Protein AF-X1FKW7-F1 (afdb_monomer_lite)

Sequence (131 aa):
MIKISPRRMYGFEKIKIKDTEVIVSDKERTLVDMLYFSGPVGGLKGAFDILKEQAKDREIGVSKLIKYAVGFPNVSSRKRIGFALEQAGLSDKMLESLLKSVKKTSLVTLYPSKSRKGKINRKWMVIENVA

Structure (mmCIF, N/CA/C/O backbone):
data_AF-X1FKW7-F1
#
_entry.id   AF-X1FKW7-F1
#
loop_
_atom_site.group_PDB
_atom_site.id
_atom_site.type_symbol
_atom_site.label_atom_id
_atom_site.label_alt_id
_atom_site.label_comp_id
_atom_site.label_asym_id
_atom_site.label_entity_id
_atom_site.label_seq_id
_atom_site.pdbx_PDB_ins_code
_atom_site.Cartn_x
_atom_site.Cartn_y
_atom_site.Cartn_z
_atom_site.occupancy
_atom_site.B_iso_or_equiv
_atom_site.auth_seq_id
_atom_site.auth_comp_id
_atom_site.auth_asym_id
_atom_site.auth_atom_id
_atom_site.pdbx_PDB_model_num
ATOM 1 N N . MET A 1 1 ? 5.352 -16.732 21.010 1.00 61.50 1 MET A N 1
ATOM 2 C CA . MET A 1 1 ? 4.731 -15.391 21.117 1.00 61.50 1 MET A CA 1
ATOM 3 C C . MET A 1 1 ? 5.040 -14.607 19.847 1.00 61.50 1 MET A C 1
ATOM 5 O O . MET A 1 1 ? 6.211 -14.457 19.520 1.00 61.50 1 MET A O 1
ATOM 9 N N . ILE A 1 2 ? 4.024 -14.166 19.102 1.00 73.69 2 ILE A N 1
ATOM 10 C CA . ILE A 1 2 ? 4.212 -13.352 17.889 1.00 73.69 2 ILE A CA 1
ATOM 11 C C . ILE A 1 2 ? 4.402 -11.894 18.326 1.00 73.69 2 ILE A C 1
ATOM 13 O O . ILE A 1 2 ? 3.557 -11.353 19.032 1.00 73.69 2 ILE A O 1
ATOM 17 N N . LYS A 1 3 ? 5.518 -11.263 17.940 1.00 81.56 3 LYS A N 1
ATOM 18 C CA . LYS A 1 3 ? 5.796 -9.845 18.224 1.00 81.56 3 LYS A CA 1
ATOM 19 C C . LYS A 1 3 ? 5.561 -9.012 16.967 1.00 81.56 3 LYS A C 1
ATOM 21 O O . LYS A 1 3 ? 6.181 -9.265 15.935 1.00 81.56 3 LYS A O 1
ATOM 26 N N . ILE A 1 4 ? 4.702 -7.999 17.060 1.00 81.94 4 ILE A N 1
ATOM 27 C CA . ILE A 1 4 ? 4.484 -7.025 15.984 1.00 81.94 4 ILE A CA 1
ATOM 28 C C . ILE A 1 4 ? 5.370 -5.806 16.247 1.00 81.94 4 ILE A C 1
ATOM 30 O O . ILE A 1 4 ? 5.439 -5.299 17.363 1.00 81.94 4 ILE A O 1
ATOM 34 N N . SER A 1 5 ? 6.078 -5.337 15.217 1.00 85.75 5 SER A N 1
ATOM 35 C CA . SER A 1 5 ? 6.907 -4.135 15.333 1.00 85.75 5 SER A CA 1
ATOM 36 C C . SER A 1 5 ? 6.036 -2.906 15.632 1.00 85.75 5 SER A C 1
ATOM 38 O O . SER A 1 5 ? 5.085 -2.675 14.883 1.00 85.75 5 SER A O 1
ATOM 40 N N . PRO A 1 6 ? 6.403 -2.047 16.605 1.00 88.88 6 PRO A N 1
ATOM 41 C CA . PRO A 1 6 ? 5.707 -0.781 16.853 1.00 88.88 6 PRO A CA 1
ATOM 42 C C . PRO A 1 6 ? 5.614 0.110 15.610 1.00 88.88 6 PRO A C 1
ATOM 44 O O . PRO A 1 6 ? 4.642 0.829 15.424 1.00 88.88 6 PRO A O 1
ATOM 47 N N . ARG A 1 7 ? 6.577 -0.008 14.682 1.00 89.38 7 ARG A N 1
ATOM 48 C CA . ARG A 1 7 ? 6.568 0.715 13.399 1.00 89.38 7 ARG A CA 1
ATOM 49 C C . ARG A 1 7 ? 5.414 0.321 12.476 1.00 89.38 7 ARG A C 1
ATOM 51 O O . ARG A 1 7 ? 5.209 0.981 11.468 1.00 89.38 7 ARG A O 1
ATOM 58 N N . ARG A 1 8 ? 4.696 -0.766 12.772 1.00 89.06 8 ARG A N 1
ATOM 59 C CA . ARG A 1 8 ? 3.488 -1.181 12.047 1.00 89.06 8 ARG A CA 1
ATOM 60 C C . ARG A 1 8 ? 2.201 -0.733 12.738 1.00 89.06 8 ARG A C 1
ATOM 62 O O . ARG A 1 8 ? 1.152 -0.915 12.134 1.00 89.06 8 ARG A O 1
ATOM 69 N N . MET A 1 9 ? 2.275 -0.149 13.934 1.00 92.00 9 MET A N 1
ATOM 70 C CA . MET A 1 9 ? 1.116 0.231 14.741 1.00 92.00 9 MET A CA 1
ATOM 71 C C . MET A 1 9 ? 0.705 1.686 14.462 1.00 92.00 9 MET A C 1
ATOM 73 O O . MET A 1 9 ? 1.021 2.587 15.231 1.00 92.00 9 MET A O 1
ATOM 77 N N . TYR A 1 10 ? 0.031 1.923 13.336 1.00 95.50 10 TYR A N 1
ATOM 78 C CA . TYR A 1 10 ? -0.525 3.227 12.950 1.00 95.50 10 TYR A CA 1
ATOM 79 C C . TYR A 1 10 ? -1.711 3.048 12.000 1.00 95.50 10 TYR A C 1
ATOM 81 O O . TYR A 1 10 ? -1.865 1.975 11.420 1.00 95.50 10 TYR A O 1
ATOM 89 N N . GLY A 1 11 ? -2.469 4.127 11.774 1.00 96.38 11 GLY A N 1
ATOM 90 C CA . GLY A 1 11 ? -3.616 4.117 10.861 1.00 96.38 11 GLY A CA 1
ATOM 91 C C . GLY A 1 11 ? -4.761 3.295 11.427 1.00 96.38 11 GLY A C 1
ATOM 92 O O . GLY A 1 11 ? -5.283 2.414 10.754 1.00 96.38 11 GLY A O 1
ATOM 93 N N . PHE A 1 12 ? -5.073 3.537 12.700 1.00 96.50 12 PHE A N 1
ATOM 94 C CA . PHE A 1 12 ? -6.194 2.917 13.382 1.00 96.50 12 PHE A CA 1
ATOM 95 C C . PHE A 1 12 ? -7.265 3.955 13.663 1.00 96.50 12 PHE A C 1
ATOM 97 O O . PHE A 1 12 ? -6.957 5.102 13.993 1.00 96.50 12 PHE A O 1
ATOM 104 N N . GLU A 1 13 ? -8.507 3.514 13.601 1.00 95.94 13 GLU A N 1
ATOM 105 C CA . GLU A 1 13 ? -9.675 4.278 13.992 1.00 95.94 13 GLU A CA 1
ATOM 106 C C . GLU A 1 13 ? -10.568 3.441 14.903 1.00 95.94 13 GLU A C 1
ATOM 108 O O . GLU A 1 13 ? -10.468 2.213 14.967 1.00 95.94 13 GLU A O 1
ATOM 113 N N . LYS A 1 14 ? -11.417 4.131 15.658 1.00 97.25 14 LYS A N 1
ATOM 114 C CA . LYS A 1 14 ? -12.423 3.506 16.507 1.00 97.25 14 LYS A CA 1
ATOM 115 C C . LYS A 1 14 ? -13.741 3.524 15.762 1.00 97.25 14 LYS A C 1
ATOM 117 O O . LYS A 1 14 ? -14.190 4.587 15.341 1.00 97.25 14 LYS A O 1
ATOM 122 N N . ILE A 1 15 ? -14.361 2.361 15.637 1.00 96.38 15 ILE A N 1
ATOM 123 C CA . ILE A 1 15 ? -15.711 2.232 15.100 1.00 96.38 15 ILE A CA 1
ATOM 124 C C . ILE A 1 15 ? -16.611 1.592 16.149 1.00 96.38 15 ILE A C 1
ATOM 126 O O . ILE A 1 15 ? -16.160 0.822 17.000 1.00 96.38 15 ILE A O 1
ATOM 130 N N . LYS A 1 16 ? -17.902 1.904 16.081 1.00 97.25 16 LYS A N 1
ATOM 131 C CA . LYS A 1 16 ? -18.910 1.300 16.945 1.00 97.25 16 LYS A CA 1
ATOM 132 C C . LYS A 1 16 ? -19.623 0.190 16.178 1.00 97.25 16 LYS A C 1
ATOM 134 O O . LYS A 1 16 ? -20.238 0.452 15.148 1.00 97.25 16 LYS A O 1
ATOM 139 N N . ILE A 1 17 ? -19.539 -1.041 16.676 1.00 95.06 17 ILE A N 1
ATOM 140 C CA . ILE A 1 17 ? -20.291 -2.190 16.160 1.00 95.06 17 ILE A CA 1
ATOM 141 C C . ILE A 1 17 ? -21.272 -2.608 17.253 1.00 95.06 17 ILE A C 1
ATOM 143 O O . ILE A 1 17 ? -20.860 -3.096 18.305 1.00 95.06 17 ILE A O 1
ATOM 147 N N . LYS A 1 18 ? -22.574 -2.407 17.009 1.00 94.25 18 LYS A N 1
ATOM 148 C CA . LYS A 1 18 ? -23.626 -2.530 18.036 1.00 94.25 18 LYS A CA 1
ATOM 149 C C . LYS A 1 18 ? -23.290 -1.644 19.247 1.00 94.25 18 LYS A C 1
ATOM 151 O O . LYS A 1 18 ? -23.118 -0.440 19.080 1.00 94.25 18 LYS A O 1
ATOM 156 N N . ASP A 1 19 ? -23.128 -2.232 20.428 1.00 95.06 19 ASP A N 1
ATOM 157 C CA . ASP A 1 19 ? -22.810 -1.527 21.674 1.00 95.06 19 ASP A CA 1
ATOM 158 C C . ASP A 1 19 ? -21.328 -1.622 22.060 1.00 95.06 19 ASP A C 1
ATOM 160 O O . ASP A 1 19 ? -20.946 -1.259 23.169 1.00 95.06 19 ASP A O 1
ATOM 164 N N . THR A 1 20 ? -20.468 -2.103 21.157 1.00 96.81 20 THR A N 1
ATOM 165 C CA . THR A 1 20 ? -19.034 -2.278 21.415 1.00 96.81 20 THR A CA 1
ATOM 166 C C . THR A 1 20 ? -18.199 -1.343 20.547 1.00 96.81 20 THR A C 1
ATOM 168 O O . THR A 1 20 ? -18.348 -1.301 19.324 1.00 96.81 20 THR A O 1
ATOM 171 N N . GLU A 1 21 ? -17.293 -0.600 21.183 1.00 97.56 21 GLU A N 1
ATOM 172 C CA . GLU A 1 21 ? -16.245 0.145 20.488 1.00 97.56 21 GLU A CA 1
ATOM 173 C C . GLU A 1 21 ? -15.090 -0.802 20.152 1.00 97.56 21 GLU A C 1
ATOM 175 O O . GLU A 1 21 ? -14.546 -1.473 21.031 1.00 97.56 21 GLU A O 1
ATOM 180 N N . VAL A 1 22 ? -14.713 -0.856 18.876 1.00 97.06 22 VAL A N 1
ATOM 181 C CA . VAL A 1 22 ? -13.597 -1.673 18.396 1.00 97.06 22 VAL A CA 1
ATOM 182 C C . VAL A 1 22 ? -12.593 -0.808 17.645 1.00 97.06 22 VAL A C 1
ATOM 184 O O . VAL A 1 22 ? -12.954 0.156 16.971 1.00 97.06 22 VAL A O 1
ATOM 187 N N . ILE A 1 23 ? -11.315 -1.161 17.769 1.00 96.31 23 ILE A N 1
ATOM 188 C CA . ILE A 1 23 ? -10.224 -0.503 17.051 1.00 96.31 23 ILE A CA 1
ATOM 189 C C . ILE A 1 23 ? -9.950 -1.300 15.778 1.00 96.31 23 ILE A C 1
ATOM 191 O O . ILE A 1 23 ? -9.647 -2.491 15.846 1.00 96.31 23 ILE A O 1
ATOM 195 N N . VAL A 1 24 ? -10.031 -0.638 14.630 1.00 96.00 24 VAL A N 1
ATOM 196 C CA . VAL A 1 24 ? -9.777 -1.223 13.308 1.00 96.00 24 VAL A CA 1
ATOM 197 C C . VAL A 1 24 ? -8.735 -0.403 12.560 1.00 96.00 24 VAL A C 1
ATOM 199 O O . VAL A 1 24 ? -8.465 0.741 12.920 1.00 96.00 24 VAL A O 1
ATOM 202 N N . SER A 1 25 ? -8.110 -0.982 11.537 1.00 96.31 25 SER A N 1
ATOM 203 C CA . SER A 1 25 ? -7.314 -0.201 10.592 1.00 96.31 25 SER A CA 1
ATOM 204 C C . SER A 1 25 ? -8.230 0.692 9.765 1.00 96.31 25 SER A C 1
ATOM 206 O O . SER A 1 25 ? -9.270 0.237 9.296 1.00 96.31 25 SER A O 1
ATOM 208 N N . ASP A 1 26 ? -7.816 1.933 9.537 1.00 95.88 26 ASP A N 1
ATOM 209 C CA . ASP A 1 26 ? -8.515 2.796 8.592 1.00 95.88 26 ASP A CA 1
ATOM 210 C C . ASP A 1 26 ? -8.360 2.289 7.147 1.00 95.88 26 ASP A C 1
ATOM 212 O O . ASP A 1 26 ? -7.589 1.359 6.855 1.00 95.88 26 ASP A O 1
ATOM 216 N N . LYS A 1 27 ? -9.111 2.886 6.216 1.00 94.44 27 LYS A N 1
ATOM 217 C CA . LYS A 1 27 ? -9.114 2.475 4.802 1.00 94.44 27 LYS A CA 1
ATOM 218 C C . LYS A 1 27 ? -7.711 2.469 4.191 1.00 94.44 27 LYS A C 1
ATOM 220 O O . LYS A 1 27 ? -7.300 1.477 3.587 1.00 94.44 27 LYS A O 1
ATOM 225 N N . GLU A 1 28 ? -6.947 3.550 4.362 1.00 95.94 28 GLU A N 1
ATOM 226 C CA . GLU A 1 28 ? -5.610 3.663 3.772 1.00 95.94 28 GLU A CA 1
ATOM 227 C C . GLU A 1 28 ? -4.641 2.633 4.348 1.00 95.94 28 GLU A C 1
ATOM 229 O O . GLU A 1 28 ? -3.820 2.069 3.620 1.00 95.94 28 GLU A O 1
ATOM 234 N N . ARG A 1 29 ? -4.720 2.371 5.653 1.00 96.56 29 ARG A N 1
ATOM 235 C CA . ARG A 1 29 ? -3.880 1.373 6.298 1.00 96.56 29 ARG A CA 1
ATOM 236 C C . ARG A 1 29 ? -4.237 -0.036 5.851 1.00 96.56 29 ARG A C 1
ATOM 238 O O . ARG A 1 29 ? -3.331 -0.816 5.556 1.00 96.56 29 ARG A O 1
ATOM 245 N N . THR A 1 30 ? -5.528 -0.321 5.729 1.00 96.12 30 THR A N 1
ATOM 246 C CA . THR A 1 30 ? -6.041 -1.600 5.229 1.00 96.12 30 THR A CA 1
ATOM 247 C C . THR A 1 30 ? -5.501 -1.900 3.829 1.00 96.12 30 THR A C 1
ATOM 249 O O . THR A 1 30 ? -5.053 -3.015 3.573 1.00 96.12 30 THR A O 1
ATOM 252 N N . LEU A 1 31 ? -5.430 -0.900 2.941 1.00 96.44 31 LEU A N 1
ATOM 253 C CA . LEU A 1 31 ? -4.823 -1.056 1.613 1.00 96.44 31 LEU A CA 1
ATOM 254 C C . LEU A 1 31 ? -3.325 -1.397 1.678 1.00 96.44 31 LEU A C 1
ATOM 256 O O . LEU A 1 31 ? -2.852 -2.262 0.941 1.00 96.44 31 LEU A O 1
ATOM 260 N N . VAL A 1 32 ? -2.559 -0.766 2.576 1.00 97.19 32 VAL A N 1
ATOM 261 C CA . VAL A 1 32 ? -1.138 -1.114 2.775 1.00 97.19 32 VAL A CA 1
ATOM 262 C C . VAL A 1 32 ? -0.991 -2.557 3.260 1.00 97.19 32 VAL A C 1
ATOM 264 O O . VAL A 1 32 ? -0.160 -3.304 2.732 1.00 97.19 32 VAL A O 1
ATOM 267 N N . ASP A 1 33 ? -1.800 -2.958 4.242 1.00 95.88 33 ASP A N 1
ATOM 268 C CA . ASP A 1 33 ? -1.767 -4.307 4.807 1.00 95.88 33 ASP A CA 1
ATOM 269 C C . ASP A 1 33 ? -2.176 -5.365 3.782 1.00 95.88 33 ASP A C 1
ATOM 271 O O . ASP A 1 33 ? -1.532 -6.409 3.699 1.00 95.88 33 ASP A O 1
ATOM 275 N N . MET A 1 34 ? -3.155 -5.062 2.931 1.00 95.56 34 MET A N 1
ATOM 276 C CA . MET A 1 34 ? -3.595 -5.927 1.841 1.00 95.56 34 MET A CA 1
ATOM 277 C C . MET A 1 34 ? -2.468 -6.219 0.841 1.00 95.56 34 MET A C 1
ATOM 279 O O . MET A 1 34 ? -2.299 -7.356 0.408 1.00 95.56 34 MET A O 1
ATOM 283 N N . LEU A 1 35 ? -1.638 -5.229 0.500 1.00 96.06 35 LEU A N 1
ATOM 284 C CA . LEU A 1 35 ? -0.503 -5.443 -0.408 1.00 96.06 35 LEU A CA 1
ATOM 285 C C . LEU A 1 35 ? 0.664 -6.187 0.253 1.00 96.06 35 LEU A C 1
ATOM 287 O O . LEU A 1 35 ? 1.457 -6.844 -0.431 1.00 96.06 35 LEU A O 1
ATOM 291 N N . TYR A 1 36 ? 0.776 -6.101 1.577 1.00 95.56 36 TYR A N 1
ATOM 292 C CA . TYR A 1 36 ? 1.750 -6.864 2.350 1.00 95.56 36 TYR A CA 1
ATOM 293 C C . TYR A 1 36 ? 1.319 -8.324 2.552 1.00 95.56 36 TYR A C 1
ATOM 295 O O . TYR A 1 36 ? 2.130 -9.237 2.378 1.00 95.56 36 TYR A O 1
ATOM 303 N N . PHE A 1 37 ? 0.048 -8.543 2.887 1.00 94.75 37 PHE A N 1
ATOM 304 C CA . PHE A 1 37 ? -0.562 -9.832 3.190 1.00 94.75 37 PHE A CA 1
ATOM 305 C C . PHE A 1 37 ? -1.815 -10.029 2.332 1.00 94.75 37 PHE A C 1
ATOM 307 O O . PHE A 1 37 ? -2.946 -9.926 2.790 1.00 94.75 37 PHE A O 1
ATOM 314 N N . SER A 1 38 ? -1.585 -10.315 1.054 1.00 95.44 38 SER A N 1
ATOM 315 C CA . SER A 1 38 ? -2.637 -10.352 0.029 1.00 95.44 38 SER A CA 1
ATOM 316 C C . SER A 1 38 ? -3.438 -11.654 -0.041 1.00 95.44 38 SER A C 1
ATOM 318 O O . SER A 1 38 ? -4.423 -11.723 -0.769 1.00 95.44 38 SER A O 1
ATOM 320 N N . GLY A 1 39 ? -3.046 -12.693 0.704 1.00 93.62 39 GLY A N 1
ATOM 321 C CA . GLY A 1 39 ? -3.733 -13.992 0.706 1.00 93.62 39 GLY A CA 1
ATOM 322 C C . GLY A 1 39 ? -5.255 -13.898 0.915 1.00 93.62 39 GLY A C 1
ATOM 323 O O . GLY A 1 39 ? -5.988 -14.482 0.119 1.00 93.62 39 GLY A O 1
ATOM 324 N N . PRO A 1 40 ? -5.748 -13.118 1.898 1.00 92.25 40 PRO A N 1
ATOM 325 C CA . PRO A 1 40 ? -7.182 -12.971 2.158 1.00 92.25 40 PRO A CA 1
ATOM 326 C C . PRO A 1 40 ? -8.000 -12.307 1.041 1.00 92.25 40 PRO A C 1
ATOM 328 O O . PRO A 1 40 ? -9.219 -12.407 1.065 1.00 92.25 40 PRO A O 1
ATOM 331 N N . VAL A 1 41 ? -7.364 -11.633 0.075 1.00 92.69 41 VAL A N 1
ATOM 332 C CA . VAL A 1 41 ? -8.049 -10.900 -1.011 1.00 92.69 41 VAL A CA 1
ATOM 333 C C . VAL A 1 41 ? -7.799 -11.510 -2.395 1.00 92.69 41 VAL A C 1
ATOM 335 O O . VAL A 1 41 ? -7.814 -10.815 -3.408 1.00 92.69 41 VAL A O 1
ATOM 338 N N . GLY A 1 42 ? -7.507 -12.812 -2.457 1.00 90.56 42 GLY A N 1
ATOM 339 C CA . GLY A 1 42 ? -7.225 -13.495 -3.726 1.00 90.56 42 GLY A CA 1
ATOM 340 C C . GLY A 1 42 ? -5.812 -13.244 -4.268 1.00 90.56 42 GLY A C 1
ATOM 341 O O . GLY A 1 42 ? -5.551 -13.422 -5.457 1.00 90.56 42 GLY A O 1
ATOM 342 N N . GLY A 1 43 ? -4.878 -12.843 -3.402 1.00 94.25 43 GLY A N 1
ATOM 343 C CA . GLY A 1 43 ? -3.476 -12.630 -3.746 1.00 94.25 43 GLY A CA 1
ATOM 344 C C . GLY A 1 43 ? -3.175 -11.239 -4.304 1.00 94.25 43 GLY A C 1
ATOM 345 O O . GLY A 1 43 ? -4.006 -10.332 -4.321 1.00 94.25 43 GLY A O 1
ATOM 346 N N . LEU A 1 44 ? -1.926 -11.047 -4.741 1.00 94.62 44 LEU A N 1
ATOM 347 C CA . LEU A 1 44 ? -1.417 -9.722 -5.117 1.00 94.62 44 LEU A CA 1
ATOM 348 C C . LEU A 1 44 ? -2.129 -9.104 -6.323 1.00 94.62 44 LEU A C 1
ATOM 350 O O . LEU A 1 44 ? -2.179 -7.883 -6.419 1.00 94.62 44 LEU A O 1
ATOM 354 N N . LYS A 1 45 ? -2.676 -9.929 -7.224 1.00 93.56 45 LYS A N 1
ATOM 355 C CA . LYS A 1 45 ? -3.458 -9.447 -8.365 1.00 93.56 45 LYS A CA 1
ATOM 356 C C . LYS A 1 45 ? -4.738 -8.754 -7.892 1.00 93.56 45 LYS A C 1
ATOM 358 O O . LYS A 1 45 ? -4.907 -7.576 -8.180 1.00 93.56 45 LYS A O 1
ATOM 363 N N . GLY A 1 46 ? -5.549 -9.434 -7.074 1.00 94.25 46 GLY A N 1
ATOM 364 C CA . GLY A 1 46 ? -6.758 -8.845 -6.486 1.00 94.25 46 GLY A CA 1
ATOM 365 C C . GLY A 1 46 ? -6.449 -7.606 -5.644 1.00 94.25 46 GLY A C 1
ATOM 366 O O . GLY A 1 46 ? -7.099 -6.577 -5.789 1.00 94.25 46 GLY A O 1
ATOM 367 N N . ALA A 1 47 ? -5.375 -7.653 -4.850 1.00 95.69 47 ALA A N 1
ATOM 368 C CA . ALA A 1 47 ? -4.926 -6.501 -4.072 1.00 95.69 47 ALA A CA 1
ATOM 369 C C . ALA A 1 47 ? -4.562 -5.278 -4.942 1.00 95.69 47 ALA A C 1
ATOM 371 O O . ALA A 1 47 ? -4.835 -4.142 -4.554 1.00 95.69 47 ALA A O 1
ATOM 372 N N . PHE A 1 48 ? -3.951 -5.479 -6.117 1.00 94.75 48 PHE A N 1
ATOM 373 C CA . PHE A 1 48 ? -3.683 -4.383 -7.052 1.00 94.75 48 PHE A CA 1
ATOM 374 C C . PHE A 1 48 ? -4.935 -3.832 -7.704 1.00 94.75 48 PHE A C 1
ATOM 376 O O . PHE A 1 48 ? -5.020 -2.615 -7.859 1.00 94.75 48 PHE A O 1
ATOM 383 N N . ASP A 1 49 ? -5.861 -4.697 -8.101 1.00 92.50 49 ASP A N 1
ATOM 384 C CA . ASP A 1 49 ? -7.090 -4.269 -8.762 1.00 92.50 49 ASP A CA 1
ATOM 385 C C . ASP A 1 49 ? -7.924 -3.403 -7.804 1.00 92.50 49 ASP A C 1
ATOM 387 O O . ASP A 1 49 ? -8.238 -2.262 -8.147 1.00 92.50 49 ASP A O 1
ATOM 391 N N . ILE A 1 50 ? -8.105 -3.855 -6.555 1.00 94.12 50 ILE A N 1
ATOM 392 C CA . ILE A 1 50 ? -8.775 -3.089 -5.489 1.00 94.12 50 ILE A CA 1
ATOM 393 C C . ILE A 1 50 ? -8.073 -1.746 -5.247 1.00 94.12 50 ILE A C 1
ATOM 395 O O . ILE A 1 50 ? -8.715 -0.700 -5.197 1.00 94.12 50 ILE A O 1
ATOM 399 N N . LEU A 1 51 ? -6.742 -1.743 -5.109 1.00 94.19 51 LEU A N 1
ATOM 400 C CA . LEU A 1 51 ? -5.993 -0.510 -4.858 1.00 94.19 51 LEU A CA 1
ATOM 401 C C . LEU A 1 51 ? -6.140 0.502 -6.003 1.00 94.19 51 LEU A C 1
ATOM 403 O O . LEU A 1 51 ? -6.260 1.701 -5.751 1.00 94.19 51 LEU A O 1
ATOM 407 N N . LYS A 1 52 ? -6.106 0.037 -7.256 1.00 90.44 52 LYS A N 1
ATOM 408 C CA . LYS A 1 52 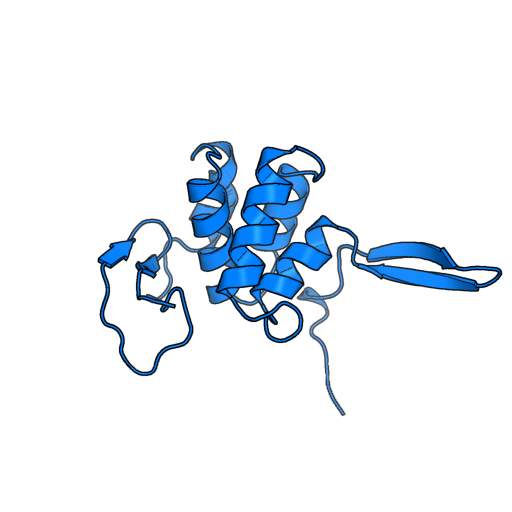? -6.253 0.899 -8.435 1.00 90.44 52 LYS A CA 1
ATOM 409 C C . LYS A 1 52 ? -7.653 1.493 -8.530 1.00 90.44 52 LYS A C 1
ATOM 411 O O . LYS A 1 52 ? -7.761 2.668 -8.857 1.00 90.44 52 LYS A O 1
ATOM 416 N N . GLU A 1 53 ? -8.687 0.700 -8.269 1.00 90.38 53 GLU A N 1
ATOM 417 C CA . GLU A 1 53 ? -10.085 1.146 -8.243 1.00 90.38 53 GLU A CA 1
ATOM 418 C C . GLU A 1 53 ? -10.286 2.222 -7.170 1.00 90.38 53 GLU A C 1
ATOM 420 O O . GLU A 1 53 ? -10.600 3.369 -7.481 1.00 90.38 53 GLU A O 1
ATOM 425 N N . GLN A 1 54 ? -9.910 1.914 -5.928 1.00 90.62 54 GLN A N 1
ATOM 426 C CA . GLN A 1 54 ? -10.039 2.832 -4.795 1.00 90.62 54 GLN A CA 1
ATOM 427 C C . GLN A 1 54 ? -9.251 4.139 -4.994 1.00 90.62 54 GLN A C 1
ATOM 429 O O . GLN A 1 54 ? -9.711 5.215 -4.613 1.00 90.62 54 GLN A O 1
ATOM 434 N N . ALA A 1 55 ? -8.069 4.078 -5.618 1.00 86.75 55 ALA A N 1
ATOM 435 C CA . ALA A 1 55 ? -7.280 5.269 -5.930 1.00 86.75 55 ALA A CA 1
ATOM 436 C C . ALA A 1 55 ? -7.898 6.140 -7.041 1.00 86.75 55 ALA A C 1
ATOM 438 O O . ALA A 1 55 ? -7.690 7.356 -7.029 1.00 86.75 55 ALA A O 1
ATOM 439 N N . LYS A 1 56 ? -8.637 5.547 -7.990 1.00 80.88 56 LYS A N 1
ATOM 440 C CA . LYS A 1 56 ? -9.310 6.270 -9.082 1.00 80.88 56 LYS A CA 1
ATOM 441 C C . LYS A 1 56 ? -10.568 6.986 -8.604 1.00 80.88 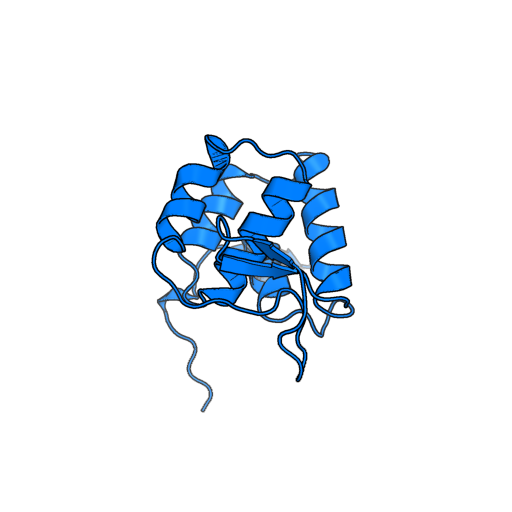56 LYS A C 1
ATOM 443 O O . LYS A 1 56 ? -10.747 8.156 -8.938 1.00 80.88 56 LYS A O 1
ATOM 448 N N . ASP A 1 57 ? -11.370 6.325 -7.776 1.00 75.94 57 ASP A N 1
ATOM 449 C CA . ASP A 1 57 ? -12.682 6.831 -7.347 1.00 75.94 57 ASP A CA 1
ATOM 450 C C . ASP A 1 57 ? -12.593 7.929 -6.273 1.00 75.94 57 ASP A C 1
ATOM 452 O O . ASP A 1 57 ? -13.601 8.476 -5.834 1.00 75.94 57 ASP A O 1
ATOM 456 N N . ARG A 1 58 ? -11.368 8.304 -5.865 1.00 69.06 58 ARG A N 1
ATOM 457 C CA . ARG A 1 58 ? -11.068 9.316 -4.832 1.00 69.06 58 ARG A CA 1
ATOM 458 C C . ARG A 1 58 ? -11.722 9.037 -3.473 1.00 69.06 58 ARG A C 1
ATOM 460 O O . ARG A 1 58 ? -11.739 9.921 -2.619 1.00 69.06 58 ARG A O 1
ATOM 467 N N . GLU A 1 59 ? -12.192 7.814 -3.238 1.00 69.06 59 GLU A N 1
ATOM 468 C CA . GLU A 1 59 ? -12.781 7.395 -1.960 1.00 69.06 59 GLU A CA 1
ATOM 469 C C . GLU A 1 59 ? -11.754 7.315 -0.820 1.00 69.06 59 GLU A C 1
ATOM 471 O O . GLU A 1 59 ? -12.127 7.236 0.354 1.00 69.06 59 GLU A O 1
ATOM 476 N N . ILE A 1 60 ? -10.461 7.338 -1.161 1.00 82.62 60 ILE A N 1
ATOM 477 C CA . ILE A 1 60 ? -9.348 7.306 -0.213 1.00 82.62 60 ILE A CA 1
ATOM 478 C C . ILE A 1 60 ? -8.546 8.607 -0.209 1.00 82.62 60 ILE A C 1
ATOM 480 O O . ILE A 1 60 ? -8.310 9.250 -1.237 1.00 82.62 60 ILE A O 1
ATOM 484 N N . GLY A 1 61 ? -8.011 8.948 0.961 1.00 89.44 61 GLY A N 1
ATOM 485 C CA . GLY A 1 61 ? -7.021 10.002 1.107 1.00 89.44 61 GLY A CA 1
ATOM 486 C C . GLY A 1 61 ? -5.681 9.565 0.519 1.00 89.44 61 GLY A C 1
ATOM 487 O O . GLY A 1 61 ? -4.804 9.103 1.245 1.00 89.44 61 GLY A O 1
ATOM 488 N N . VAL A 1 62 ? -5.477 9.755 -0.788 1.00 91.00 62 VAL A N 1
ATOM 489 C CA . VAL A 1 62 ? -4.245 9.363 -1.506 1.00 91.00 62 VAL A CA 1
ATOM 490 C C . VAL A 1 62 ? -2.970 9.834 -0.795 1.00 91.00 62 VAL A C 1
ATOM 492 O O . VAL A 1 62 ? -2.035 9.057 -0.610 1.00 91.00 62 VAL A O 1
ATOM 495 N N . SER A 1 63 ? -2.929 11.083 -0.328 1.00 93.50 63 SER A N 1
ATOM 496 C CA . SER A 1 63 ? -1.778 11.619 0.413 1.00 93.50 63 SER A CA 1
ATOM 497 C C . SER A 1 63 ? -1.507 10.853 1.716 1.00 93.50 63 SER A C 1
ATOM 499 O O . SER A 1 63 ? -0.351 10.628 2.084 1.00 93.50 63 SER A O 1
ATOM 501 N N . LYS A 1 64 ? -2.566 10.418 2.407 1.00 95.81 64 LYS A N 1
ATOM 502 C CA . LYS A 1 64 ? -2.493 9.626 3.639 1.00 95.81 64 LYS A CA 1
ATOM 503 C C . LYS A 1 64 ? -2.037 8.194 3.342 1.00 95.81 64 LYS A C 1
ATOM 505 O O . LYS A 1 64 ? -1.127 7.714 4.015 1.00 95.81 64 LYS A O 1
ATOM 510 N N . LEU A 1 65 ? -2.545 7.573 2.276 1.00 96.50 65 LEU A N 1
ATOM 511 C CA . LEU A 1 65 ? -2.064 6.278 1.785 1.00 96.50 65 LEU A CA 1
ATOM 512 C C . LEU A 1 65 ? -0.570 6.321 1.445 1.00 96.50 65 LEU A C 1
ATOM 514 O O . LEU A 1 65 ? 0.183 5.449 1.872 1.00 96.50 65 LEU A O 1
ATOM 518 N N . ILE A 1 66 ? -0.115 7.348 0.723 1.00 96.81 66 ILE A N 1
ATOM 519 C CA . ILE A 1 66 ? 1.302 7.514 0.377 1.00 96.81 66 ILE A CA 1
ATOM 520 C C . ILE A 1 66 ? 2.148 7.651 1.648 1.00 96.81 66 ILE A C 1
ATOM 522 O O . ILE A 1 66 ? 3.157 6.959 1.789 1.00 96.81 66 ILE A O 1
ATOM 526 N N . LYS A 1 67 ? 1.716 8.475 2.613 1.00 97.31 67 LYS A N 1
ATOM 527 C CA . LYS A 1 67 ? 2.381 8.610 3.921 1.00 97.31 67 LYS A CA 1
ATOM 528 C C . LYS A 1 67 ? 2.490 7.261 4.639 1.00 97.31 67 LYS A C 1
ATOM 530 O O . LYS A 1 67 ? 3.550 6.927 5.172 1.00 97.31 67 LYS A O 1
ATOM 535 N N . TYR A 1 68 ? 1.417 6.478 4.633 1.00 97.56 68 TYR A N 1
ATOM 536 C CA . TYR A 1 68 ? 1.374 5.154 5.248 1.00 97.56 68 TYR A CA 1
ATOM 537 C C . TYR A 1 68 ? 2.264 4.150 4.531 1.00 97.56 68 TYR A C 1
ATOM 539 O O . TYR A 1 68 ? 2.993 3.421 5.197 1.00 97.56 68 TYR A O 1
ATOM 547 N N . ALA A 1 69 ? 2.282 4.143 3.202 1.00 97.38 69 ALA A N 1
ATOM 548 C CA . ALA A 1 69 ? 3.183 3.300 2.437 1.00 97.38 69 ALA A CA 1
ATOM 549 C C . ALA A 1 69 ? 4.647 3.650 2.748 1.00 97.38 69 ALA A C 1
ATOM 551 O O . ALA A 1 69 ? 5.413 2.760 3.106 1.00 97.38 69 ALA A O 1
ATOM 552 N N . VAL A 1 70 ? 5.034 4.933 2.711 1.00 97.31 70 VAL A N 1
ATOM 553 C CA . VAL A 1 70 ? 6.409 5.394 3.002 1.00 97.31 70 VAL A CA 1
ATOM 554 C C . VAL A 1 70 ? 6.902 4.911 4.371 1.00 97.31 70 VAL A C 1
ATOM 556 O O . VAL A 1 70 ? 8.040 4.447 4.479 1.00 97.31 70 VAL A O 1
ATOM 559 N N . GLY A 1 71 ? 6.051 4.987 5.399 1.00 95.31 71 GLY A N 1
ATOM 560 C CA . GLY A 1 71 ? 6.368 4.539 6.758 1.00 95.31 71 GLY A CA 1
ATOM 561 C C . GLY A 1 71 ? 6.394 3.018 6.943 1.00 95.31 71 GLY A C 1
ATOM 562 O O . GLY A 1 71 ? 6.921 2.533 7.948 1.00 95.31 71 GLY A O 1
ATOM 563 N N . PHE A 1 72 ? 5.864 2.246 5.990 1.00 96.56 72 PHE A N 1
ATOM 564 C CA . PHE A 1 72 ? 5.707 0.809 6.158 1.00 96.56 72 PHE A CA 1
ATOM 565 C C . PHE A 1 72 ? 7.057 0.071 6.070 1.00 96.56 72 PHE A C 1
ATOM 567 O O . PHE A 1 72 ? 7.767 0.184 5.066 1.00 96.56 72 PHE A O 1
ATOM 574 N N . PRO A 1 73 ? 7.443 -0.755 7.064 1.00 94.88 73 PRO A N 1
ATOM 575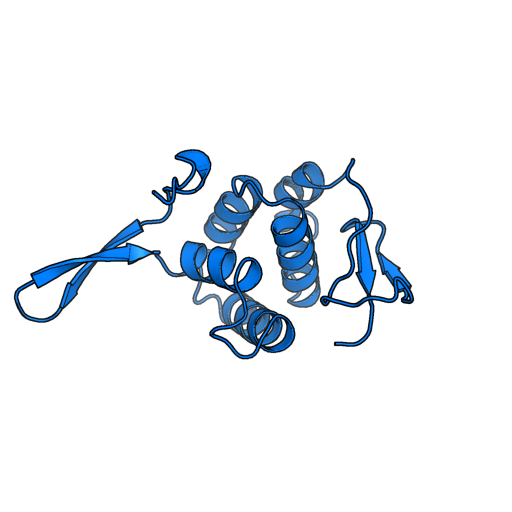 C CA . PRO A 1 73 ? 8.784 -1.344 7.108 1.00 94.88 73 PRO A CA 1
ATOM 576 C C . PRO A 1 73 ? 9.149 -2.203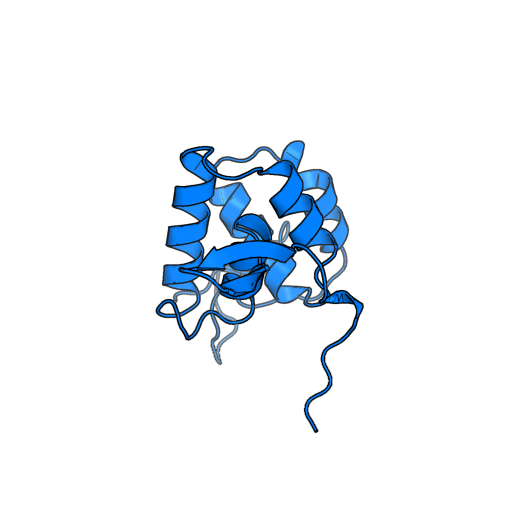 5.889 1.00 94.88 73 PRO A C 1
ATOM 578 O O . PRO A 1 73 ? 10.304 -2.209 5.462 1.00 94.88 73 PRO A O 1
ATOM 581 N N . ASN A 1 74 ? 8.183 -2.903 5.288 1.00 95.69 74 ASN A N 1
ATOM 582 C CA . ASN A 1 74 ? 8.446 -3.794 4.162 1.00 95.69 74 ASN A CA 1
ATOM 583 C C . ASN A 1 74 ? 8.661 -3.011 2.852 1.00 95.69 74 ASN A C 1
ATOM 585 O O . ASN A 1 74 ? 7.724 -2.480 2.258 1.00 95.69 74 ASN A O 1
ATOM 589 N N . VAL A 1 75 ? 9.908 -2.978 2.380 1.00 96.81 75 VAL A N 1
ATOM 590 C CA . VAL A 1 75 ? 10.300 -2.284 1.141 1.00 96.81 75 VAL A CA 1
ATOM 591 C C . VAL A 1 75 ? 9.608 -2.873 -0.095 1.00 96.81 75 VAL A C 1
ATOM 593 O O . VAL A 1 75 ? 9.221 -2.124 -0.986 1.00 96.81 75 VAL A O 1
ATOM 596 N N . SER A 1 76 ? 9.412 -4.193 -0.170 1.00 96.56 76 SER A N 1
ATOM 597 C CA . SER A 1 76 ? 8.741 -4.827 -1.318 1.00 96.56 76 SER A CA 1
ATOM 598 C C . SER A 1 76 ? 7.295 -4.350 -1.471 1.00 96.56 76 SER A C 1
ATOM 600 O O . SER A 1 76 ? 6.845 -4.111 -2.587 1.00 96.56 76 SER A O 1
ATOM 602 N N . SER A 1 77 ? 6.591 -4.151 -0.355 1.00 96.94 77 SER A N 1
ATOM 603 C CA . SER A 1 77 ? 5.222 -3.622 -0.334 1.00 96.94 77 SER A CA 1
ATOM 604 C C . SER A 1 77 ? 5.203 -2.174 -0.817 1.00 96.94 77 SER A C 1
ATOM 606 O O . SER A 1 77 ? 4.423 -1.845 -1.701 1.00 96.94 77 SER A O 1
ATOM 608 N N . ARG A 1 78 ? 6.140 -1.334 -0.349 1.00 97.88 78 ARG A N 1
ATOM 609 C CA . ARG A 1 78 ? 6.297 0.055 -0.826 1.00 97.88 78 ARG A CA 1
ATOM 610 C C . ARG A 1 78 ? 6.442 0.152 -2.342 1.00 97.88 78 ARG A C 1
ATOM 612 O O . ARG A 1 78 ? 5.770 0.961 -2.972 1.00 97.88 78 ARG A O 1
ATOM 619 N N . LYS A 1 79 ? 7.283 -0.704 -2.926 1.00 98.06 79 LYS A N 1
ATOM 620 C CA . LYS A 1 79 ? 7.498 -0.769 -4.380 1.00 98.06 79 LYS A CA 1
ATOM 621 C C . LYS A 1 79 ? 6.240 -1.151 -5.143 1.00 98.06 79 LYS A C 1
ATOM 623 O O . LYS A 1 79 ? 5.901 -0.501 -6.122 1.00 98.06 79 LYS A O 1
ATOM 628 N N . ARG A 1 80 ? 5.557 -2.200 -4.679 1.00 97.31 80 ARG A N 1
ATOM 629 C CA . ARG A 1 80 ? 4.317 -2.709 -5.277 1.00 97.31 80 ARG A CA 1
ATOM 630 C C . ARG A 1 80 ? 3.198 -1.671 -5.218 1.00 97.31 80 ARG A C 1
ATOM 632 O O . ARG A 1 80 ? 2.542 -1.447 -6.226 1.00 97.31 80 ARG A O 1
ATOM 639 N N . ILE A 1 81 ? 3.036 -1.002 -4.076 1.00 97.19 81 ILE A N 1
ATOM 640 C CA . ILE A 1 81 ? 2.062 0.083 -3.898 1.00 97.19 81 ILE A CA 1
ATOM 641 C C . ILE A 1 81 ? 2.376 1.238 -4.851 1.00 97.19 81 ILE A C 1
ATOM 643 O O . ILE A 1 81 ? 1.492 1.693 -5.565 1.00 97.19 81 ILE A O 1
ATOM 647 N N . GLY A 1 82 ? 3.633 1.683 -4.910 1.00 96.75 82 GLY A N 1
ATOM 648 C CA . GLY A 1 82 ? 4.034 2.773 -5.799 1.00 96.75 82 GLY A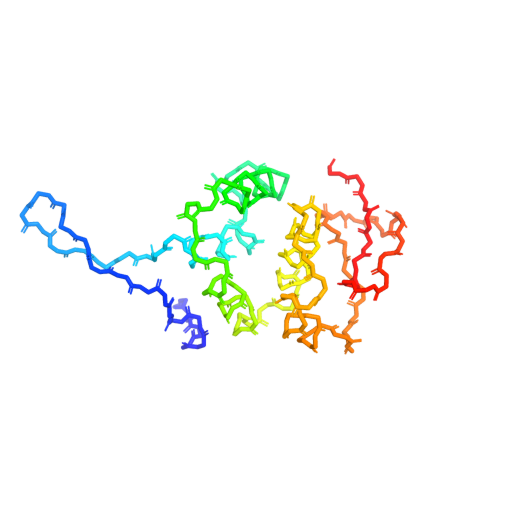 CA 1
ATOM 649 C C . GLY A 1 82 ? 3.815 2.460 -7.277 1.00 96.75 82 GLY A C 1
ATOM 650 O O . GLY A 1 82 ? 3.231 3.272 -7.989 1.00 96.75 82 GLY A O 1
ATOM 651 N N . PHE A 1 83 ? 4.188 1.252 -7.708 1.00 96.62 83 PHE A N 1
ATOM 652 C CA . PHE A 1 83 ? 3.889 0.761 -9.052 1.00 96.62 83 PHE A CA 1
ATOM 653 C C . PHE A 1 83 ? 2.379 0.773 -9.330 1.00 96.62 83 PHE A C 1
ATOM 655 O O . PHE A 1 83 ? 1.946 1.302 -10.347 1.00 96.62 83 PHE A O 1
ATOM 662 N N . ALA A 1 84 ? 1.559 0.237 -8.423 1.00 94.75 84 ALA A N 1
ATOM 663 C CA . ALA A 1 84 ? 0.110 0.185 -8.608 1.00 94.75 84 ALA A CA 1
ATOM 664 C C . ALA A 1 84 ? -0.533 1.579 -8.688 1.00 94.75 84 ALA A C 1
ATOM 666 O O . ALA A 1 84 ? -1.393 1.797 -9.537 1.00 94.75 84 ALA A O 1
ATOM 667 N N . LEU A 1 85 ? -0.088 2.522 -7.854 1.00 95.25 85 LEU A N 1
ATOM 668 C CA . LEU A 1 85 ? -0.564 3.905 -7.859 1.00 95.25 85 LEU A CA 1
ATOM 669 C C . LEU A 1 85 ? -0.157 4.665 -9.129 1.00 95.25 85 LEU A C 1
ATOM 671 O O . LEU A 1 85 ? -0.966 5.400 -9.687 1.00 95.25 85 LEU A O 1
ATOM 675 N N . GLU A 1 86 ? 1.062 4.459 -9.628 1.00 95.19 86 GLU A N 1
ATOM 676 C CA . GLU A 1 86 ? 1.478 4.996 -10.929 1.00 95.19 86 GLU A CA 1
ATOM 677 C C . GLU A 1 86 ? 0.588 4.455 -12.057 1.00 95.19 86 GLU A C 1
ATOM 679 O O . GLU A 1 86 ? 0.096 5.220 -12.882 1.00 95.19 86 GLU A O 1
ATOM 684 N N . GLN A 1 87 ? 0.301 3.150 -12.053 1.00 92.06 87 GLN A N 1
ATOM 685 C CA . GLN A 1 87 ? -0.617 2.530 -13.017 1.00 92.06 87 GLN A CA 1
ATOM 686 C C . GLN A 1 87 ? -2.074 3.006 -12.862 1.00 92.06 87 GLN A C 1
ATOM 688 O O . GLN A 1 87 ? -2.862 2.876 -13.797 1.00 92.06 87 GLN A O 1
ATOM 693 N N . ALA A 1 88 ? -2.445 3.554 -11.701 1.00 90.56 88 ALA A N 1
ATOM 694 C CA . ALA A 1 88 ? -3.739 4.197 -11.477 1.00 90.56 88 ALA A CA 1
ATOM 695 C C . ALA A 1 88 ? -3.788 5.654 -11.987 1.00 90.56 88 ALA A C 1
ATOM 697 O O . ALA A 1 88 ? -4.846 6.274 -11.929 1.00 90.56 88 ALA A O 1
ATOM 698 N N . GLY A 1 89 ? -2.680 6.191 -12.514 1.00 91.44 89 GLY A N 1
ATOM 699 C CA . GLY A 1 89 ? -2.607 7.528 -13.112 1.00 91.44 89 GLY A CA 1
ATOM 700 C C . GLY A 1 89 ? -2.107 8.625 -12.171 1.00 91.44 89 GLY A C 1
ATOM 701 O O . GLY A 1 89 ? -2.190 9.805 -12.511 1.00 91.44 89 GLY A O 1
ATOM 702 N N . LEU A 1 90 ? -1.581 8.278 -10.991 1.00 93.00 90 LEU A N 1
ATOM 703 C CA . LEU A 1 90 ? -1.006 9.273 -10.087 1.00 93.00 90 LEU A CA 1
ATOM 704 C C . LEU A 1 90 ? 0.322 9.797 -10.641 1.00 93.00 90 LEU A C 1
ATOM 706 O O . LEU A 1 90 ? 1.188 9.033 -11.064 1.00 93.00 90 LEU A O 1
ATOM 710 N N . SER A 1 91 ? 0.493 11.118 -10.590 1.00 94.69 91 SER A N 1
ATOM 711 C CA . SER A 1 91 ? 1.694 11.777 -11.104 1.00 94.69 91 SER A CA 1
ATOM 712 C C . SER A 1 91 ? 2.938 11.512 -10.251 1.00 94.69 91 SER A C 1
ATOM 714 O O . SER A 1 91 ? 2.871 11.363 -9.027 1.00 94.69 91 SER A O 1
ATOM 716 N N . ASP A 1 92 ? 4.104 11.586 -10.889 1.00 95.69 92 ASP A N 1
ATOM 717 C CA . ASP A 1 92 ? 5.416 11.462 -10.239 1.00 95.69 92 ASP A CA 1
ATOM 718 C C . ASP A 1 92 ? 5.602 12.445 -9.086 1.00 95.69 92 ASP A C 1
ATOM 720 O O . ASP A 1 92 ? 6.196 12.099 -8.066 1.00 95.69 92 ASP A O 1
ATOM 724 N N . LYS A 1 93 ? 5.042 13.654 -9.222 1.00 96.44 93 LYS A N 1
ATOM 725 C CA . LYS A 1 93 ? 5.075 14.682 -8.180 1.00 96.44 93 LYS A CA 1
ATOM 726 C C . LYS A 1 93 ? 4.353 14.225 -6.912 1.00 96.44 93 LYS A C 1
ATOM 728 O O . LYS A 1 93 ? 4.851 14.447 -5.814 1.00 96.44 93 LYS A O 1
ATOM 733 N N . MET A 1 94 ? 3.203 13.562 -7.043 1.00 95.25 94 MET A N 1
ATOM 734 C CA . MET A 1 94 ? 2.477 13.020 -5.887 1.00 95.25 94 MET A CA 1
ATOM 735 C C . MET A 1 94 ? 3.229 11.845 -5.255 1.00 95.25 94 MET A C 1
ATOM 737 O O . MET A 1 94 ? 3.263 11.707 -4.034 1.00 95.25 94 MET A O 1
ATOM 741 N N . LEU A 1 95 ? 3.861 11.014 -6.085 1.00 97.19 95 LEU A N 1
ATOM 742 C CA . LEU A 1 95 ? 4.546 9.791 -5.666 1.00 97.19 95 LEU A CA 1
ATOM 743 C C . LEU A 1 95 ? 6.001 10.013 -5.217 1.00 97.19 95 LEU A C 1
ATOM 745 O O . LEU A 1 95 ? 6.677 9.054 -4.841 1.00 97.19 95 LEU A O 1
ATOM 749 N N . GLU A 1 96 ? 6.493 11.255 -5.211 1.00 97.88 96 GLU A N 1
ATOM 750 C CA . GLU A 1 96 ? 7.904 11.588 -4.989 1.00 97.88 96 GLU A CA 1
ATOM 751 C C . GLU A 1 96 ? 8.458 11.021 -3.670 1.00 97.88 96 GLU A C 1
ATOM 753 O O . GLU A 1 96 ? 9.548 10.442 -3.634 1.00 97.88 96 GLU A O 1
ATOM 758 N N . SER A 1 97 ? 7.705 11.147 -2.574 1.00 97.94 97 SER A N 1
ATOM 759 C CA . SER A 1 97 ? 8.115 10.637 -1.258 1.00 97.94 97 SER A CA 1
ATOM 760 C C . SER A 1 97 ? 8.236 9.108 -1.244 1.00 97.94 97 SER A C 1
ATOM 762 O O . SER A 1 97 ? 9.187 8.559 -0.677 1.00 97.94 97 SER A O 1
ATOM 764 N N . LEU A 1 98 ? 7.328 8.411 -1.933 1.00 97.62 98 LEU A N 1
ATOM 765 C CA . LEU A 1 98 ? 7.348 6.957 -2.056 1.00 97.62 98 LEU A CA 1
ATOM 766 C C . LEU A 1 98 ? 8.488 6.485 -2.964 1.00 97.62 98 LEU A C 1
ATOM 768 O O . LEU A 1 98 ? 9.196 5.549 -2.589 1.00 97.62 98 LEU A O 1
ATOM 772 N N . LEU A 1 99 ? 8.747 7.181 -4.076 1.00 97.88 99 LEU A N 1
ATOM 773 C CA . LEU A 1 99 ? 9.902 6.940 -4.950 1.00 97.88 99 LEU A CA 1
ATOM 774 C C . LEU A 1 99 ? 11.225 7.068 -4.184 1.00 97.88 99 LEU A C 1
ATOM 776 O O . LEU A 1 99 ? 12.078 6.177 -4.244 1.00 97.88 99 LEU A O 1
ATOM 780 N N . LYS A 1 100 ? 11.387 8.140 -3.395 1.00 97.81 100 LYS A N 1
ATOM 781 C CA . LYS A 1 100 ? 12.567 8.338 -2.535 1.00 97.81 100 LYS A CA 1
ATOM 782 C C . LYS A 1 100 ? 12.761 7.174 -1.562 1.00 97.81 100 LYS A C 1
ATOM 784 O O . LYS A 1 100 ? 13.894 6.745 -1.353 1.00 97.81 100 LYS A O 1
ATOM 789 N N . SER A 1 101 ? 11.672 6.614 -1.033 1.00 97.06 101 SER A N 1
ATOM 790 C CA . SER A 1 101 ? 11.724 5.499 -0.079 1.00 97.06 101 SER A CA 1
ATOM 791 C C . SER A 1 101 ? 12.224 4.169 -0.674 1.00 97.06 101 SER A C 1
ATOM 793 O O . SER A 1 101 ? 12.584 3.270 0.088 1.00 97.06 101 SER A O 1
ATOM 795 N N . VAL A 1 102 ? 12.277 4.035 -2.011 1.00 97.12 102 VAL A N 1
ATOM 796 C CA . VAL A 1 102 ? 12.667 2.789 -2.705 1.00 97.12 102 VAL A CA 1
ATOM 797 C C . VAL A 1 102 ? 13.881 2.920 -3.639 1.00 97.12 102 VAL A C 1
ATOM 799 O O . VAL A 1 102 ? 14.430 1.897 -4.049 1.00 97.12 102 VAL A O 1
ATOM 802 N N . LYS A 1 103 ? 14.353 4.140 -3.938 1.00 90.00 103 LYS A N 1
ATOM 803 C CA . LYS A 1 103 ? 15.360 4.454 -4.981 1.00 90.00 103 LYS A CA 1
ATOM 804 C C . LYS A 1 103 ? 16.685 3.670 -4.909 1.00 90.00 103 LYS A C 1
ATOM 806 O O . LYS A 1 103 ? 17.336 3.494 -5.931 1.00 90.00 103 LYS A O 1
ATOM 811 N N . LYS A 1 104 ? 17.111 3.206 -3.730 1.00 91.75 104 LYS A N 1
ATOM 812 C CA . LYS A 1 104 ? 18.397 2.502 -3.522 1.00 91.75 104 LYS A CA 1
ATOM 813 C C . LYS A 1 104 ? 18.206 1.112 -2.918 1.00 91.75 104 LYS A C 1
ATOM 815 O O . LYS A 1 104 ? 18.785 0.779 -1.890 1.00 91.75 104 LYS A O 1
ATOM 820 N N . THR A 1 105 ? 17.324 0.317 -3.509 1.00 95.75 105 THR A N 1
ATOM 821 C CA . THR A 1 105 ? 16.947 -0.991 -2.959 1.00 95.75 105 THR A CA 1
ATOM 822 C C . THR A 1 105 ? 16.991 -2.073 -4.039 1.00 95.75 105 THR A C 1
ATOM 824 O O . THR A 1 105 ? 16.897 -1.774 -5.223 1.00 95.75 105 THR A O 1
ATOM 827 N N . SER A 1 106 ? 17.137 -3.340 -3.651 1.00 95.19 106 SER A N 1
ATOM 828 C CA . SER A 1 106 ? 17.270 -4.469 -4.589 1.00 95.19 106 SER A CA 1
ATOM 829 C C . SER A 1 106 ? 16.009 -4.723 -5.425 1.00 95.19 106 SER A C 1
ATOM 831 O O . SER A 1 106 ? 14.902 -4.439 -4.984 1.00 95.19 106 SER A O 1
ATOM 833 N N . LEU A 1 107 ? 16.129 -5.295 -6.625 1.00 95.94 107 LEU A N 1
ATOM 834 C CA . LEU A 1 107 ? 14.953 -5.658 -7.432 1.00 95.94 107 LEU A CA 1
ATOM 835 C C . LEU A 1 107 ? 14.083 -6.716 -6.735 1.00 95.94 107 LEU A C 1
ATOM 837 O O . LEU A 1 107 ? 14.610 -7.698 -6.212 1.00 95.94 107 LEU A O 1
ATOM 841 N N . VAL A 1 108 ? 12.759 -6.564 -6.807 1.00 95.69 108 VAL A N 1
ATOM 842 C CA . VAL A 1 108 ? 11.779 -7.562 -6.330 1.00 95.69 108 VAL A CA 1
ATOM 843 C C . VAL A 1 108 ? 10.849 -7.986 -7.462 1.00 95.69 108 VAL A C 1
ATOM 845 O O . VAL A 1 108 ? 10.605 -7.202 -8.372 1.00 95.69 108 VAL A O 1
ATOM 848 N N . THR A 1 109 ? 10.316 -9.207 -7.433 1.00 96.44 109 THR A N 1
ATOM 849 C CA . THR A 1 109 ? 9.257 -9.589 -8.379 1.00 96.44 109 THR A CA 1
ATOM 850 C C . THR A 1 109 ? 7.946 -8.909 -7.994 1.00 96.44 109 THR A C 1
ATOM 852 O O . THR A 1 109 ? 7.616 -8.784 -6.803 1.00 96.44 109 THR A O 1
ATOM 855 N N . LEU A 1 110 ? 7.212 -8.440 -9.002 1.00 95.56 110 LEU A N 1
ATOM 856 C CA . LEU A 1 110 ? 5.926 -7.790 -8.811 1.00 95.56 110 LEU A CA 1
ATOM 857 C C . LEU A 1 110 ? 4.936 -8.775 -8.172 1.00 95.56 110 LEU A C 1
ATOM 859 O O . LEU A 1 110 ? 4.402 -8.472 -7.105 1.00 95.56 110 LEU A O 1
ATOM 863 N N . TYR A 1 111 ? 4.833 -9.986 -8.727 1.00 93.81 111 TYR A N 1
ATOM 864 C CA . TYR A 1 111 ? 4.094 -11.114 -8.148 1.00 93.81 111 TYR A CA 1
ATOM 865 C C . TYR A 1 111 ? 5.050 -12.183 -7.591 1.00 93.81 111 TYR A C 1
ATOM 867 O O . TYR A 1 111 ? 6.184 -12.297 -8.071 1.00 93.81 111 TYR A O 1
ATOM 875 N N . PRO A 1 112 ? 4.660 -12.969 -6.571 1.00 88.38 112 PRO A N 1
ATOM 876 C CA . PRO A 1 112 ? 5.515 -14.008 -6.008 1.00 88.38 112 PRO A CA 1
ATOM 877 C C . PRO A 1 112 ? 5.793 -15.077 -7.070 1.00 88.38 112 PRO A C 1
ATOM 879 O O . PRO A 1 112 ? 4.869 -15.662 -7.617 1.00 88.38 112 PRO A O 1
ATOM 882 N N . SER A 1 113 ? 7.063 -15.325 -7.384 1.00 88.38 113 SER A N 1
ATOM 883 C CA . SER A 1 113 ? 7.459 -16.334 -8.370 1.00 88.38 113 SER A CA 1
ATOM 884 C C . SER A 1 113 ? 8.845 -16.880 -8.048 1.00 88.38 113 SER A C 1
ATOM 886 O O . SER A 1 113 ? 9.695 -16.162 -7.518 1.00 88.38 113 SER A O 1
ATOM 888 N N . LYS A 1 114 ? 9.082 -18.154 -8.387 1.00 85.00 114 LYS A N 1
ATOM 889 C CA . LYS A 1 114 ? 10.414 -18.779 -8.308 1.00 85.00 114 LYS A CA 1
ATOM 890 C C . LYS A 1 114 ? 11.359 -18.244 -9.391 1.00 85.00 114 LYS A C 1
ATOM 892 O O . LYS A 1 114 ? 12.570 -18.238 -9.204 1.00 85.00 114 LYS A O 1
ATOM 897 N N . SER A 1 115 ? 10.810 -17.789 -10.518 1.00 88.56 115 SER A N 1
ATOM 898 C CA . SER A 1 115 ? 11.566 -17.249 -11.647 1.00 88.56 115 SER A CA 1
ATOM 899 C C . SER A 1 115 ? 11.577 -15.722 -11.599 1.00 88.56 115 SER A C 1
ATOM 901 O O . SER A 1 115 ? 10.541 -15.088 -11.421 1.00 88.56 115 SER A O 1
ATOM 903 N N . ARG A 1 116 ? 12.746 -15.109 -11.808 1.00 89.38 116 ARG A N 1
ATOM 904 C CA . ARG A 1 116 ? 12.912 -13.644 -11.862 1.00 89.38 116 ARG A CA 1
ATOM 905 C C . ARG A 1 116 ? 12.887 -13.110 -13.300 1.00 89.38 116 ARG A C 1
ATOM 907 O O . ARG A 1 116 ? 13.644 -12.204 -13.633 1.00 89.38 116 ARG A O 1
ATOM 914 N N . LYS A 1 117 ? 12.051 -13.697 -14.160 1.00 91.50 117 LYS A N 1
ATOM 915 C CA . LYS A 1 117 ? 11.872 -13.274 -15.559 1.00 91.50 117 LYS A CA 1
ATOM 916 C C . LYS A 1 117 ? 10.753 -12.236 -15.667 1.00 91.50 117 LYS A C 1
ATOM 918 O O . LYS A 1 117 ? 9.697 -12.410 -15.067 1.00 91.50 117 LYS A O 1
ATOM 923 N N . GLY A 1 118 ? 10.985 -11.179 -16.440 1.00 94.38 118 GLY A N 1
ATOM 924 C CA . GLY A 1 118 ? 10.017 -10.108 -16.678 1.00 94.38 118 GLY A CA 1
ATOM 925 C C . GLY A 1 118 ? 10.693 -8.794 -17.061 1.00 94.38 118 GLY A C 1
ATOM 926 O O . GLY A 1 118 ? 11.922 -8.682 -17.022 1.00 94.38 118 GLY A O 1
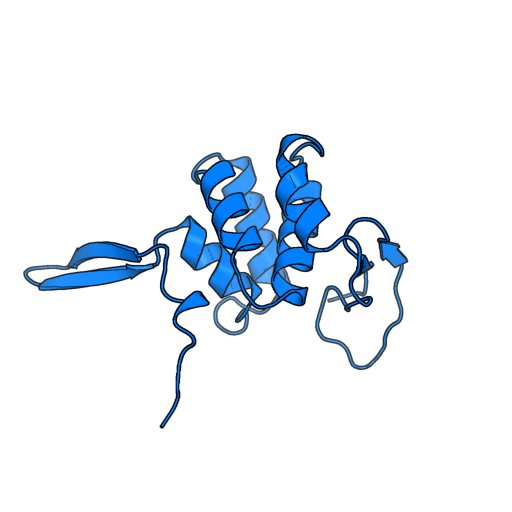ATOM 927 N N . LYS A 1 119 ? 9.891 -7.790 -17.420 1.00 96.50 119 LYS A N 1
ATOM 928 C CA . LYS A 1 119 ? 10.394 -6.447 -17.732 1.00 96.50 119 LYS A CA 1
ATOM 929 C C . LYS A 1 119 ? 10.869 -5.766 -16.449 1.00 96.50 119 LYS A C 1
ATOM 931 O O . LYS A 1 119 ? 10.203 -5.830 -15.420 1.00 96.50 119 LYS A O 1
ATOM 936 N N . ILE A 1 120 ? 12.025 -5.110 -16.489 1.00 97.12 120 ILE A N 1
ATOM 937 C CA . ILE A 1 120 ? 12.553 -4.397 -15.322 1.00 97.12 120 ILE A CA 1
ATOM 938 C C . ILE A 1 120 ? 12.008 -2.970 -15.304 1.00 97.12 120 ILE A C 1
ATOM 940 O O . ILE A 1 120 ? 12.349 -2.155 -16.161 1.00 97.12 120 ILE A O 1
ATOM 944 N N . ASN A 1 121 ? 11.248 -2.641 -14.264 1.00 96.75 121 ASN A N 1
ATOM 945 C CA . ASN A 1 121 ? 10.892 -1.275 -13.919 1.00 96.75 121 ASN A CA 1
ATOM 946 C C . ASN A 1 121 ? 11.925 -0.729 -12.925 1.00 96.75 121 ASN A C 1
ATOM 948 O O . ASN A 1 121 ? 11.878 -1.010 -11.724 1.00 96.75 121 ASN A O 1
ATOM 952 N N . ARG A 1 122 ? 12.891 0.051 -13.426 1.00 96.25 122 ARG A N 1
ATOM 953 C CA . ARG A 1 122 ? 13.956 0.644 -12.593 1.00 96.25 122 ARG A CA 1
ATOM 954 C C . ARG A 1 122 ? 13.459 1.763 -11.677 1.00 96.25 122 ARG A C 1
ATOM 956 O O . ARG A 1 122 ? 14.126 2.073 -10.698 1.00 96.25 122 ARG A O 1
ATOM 963 N N . LYS A 1 123 ? 12.303 2.357 -11.973 1.00 96.62 123 LYS A N 1
ATOM 964 C CA . LYS A 1 123 ? 11.721 3.433 -11.167 1.00 96.62 123 LYS A CA 1
ATOM 965 C C . LYS A 1 123 ? 11.218 2.903 -9.825 1.00 96.62 123 LYS A C 1
ATOM 967 O O . LYS A 1 123 ? 11.580 3.433 -8.778 1.00 96.62 123 LYS A O 1
ATOM 972 N N . TRP A 1 124 ? 10.471 1.803 -9.857 1.00 97.69 124 TRP A N 1
ATOM 973 C CA . TRP A 1 124 ? 9.940 1.140 -8.662 1.00 97.69 124 TRP A CA 1
ATOM 974 C C . TRP A 1 124 ? 10.781 -0.049 -8.193 1.00 97.69 124 TRP A C 1
ATOM 976 O O . TRP A 1 124 ? 10.467 -0.667 -7.180 1.00 97.69 124 TRP A O 1
ATOM 986 N N . MET A 1 125 ? 11.873 -0.366 -8.894 1.00 97.56 125 MET A N 1
ATOM 987 C CA . MET A 1 125 ? 12.738 -1.517 -8.620 1.00 97.56 125 MET A CA 1
ATOM 988 C C . MET A 1 125 ? 11.954 -2.839 -8.566 1.00 97.56 125 MET A C 1
ATOM 990 O O . MET A 1 125 ? 12.185 -3.684 -7.691 1.00 97.56 125 MET A O 1
ATOM 994 N N . VAL A 1 126 ? 11.025 -3.013 -9.511 1.00 97.00 126 VAL A N 1
ATOM 995 C CA . VAL A 1 126 ? 10.215 -4.228 -9.665 1.00 97.00 126 VAL A CA 1
ATOM 996 C C . VAL A 1 126 ? 10.505 -4.929 -10.989 1.00 97.00 126 VAL A C 1
ATOM 998 O O . VAL A 1 126 ? 10.836 -4.298 -11.990 1.00 97.00 126 VAL A O 1
ATOM 1001 N N . ILE A 1 127 ? 10.388 -6.252 -10.982 1.00 97.31 127 ILE A N 1
ATOM 1002 C CA . ILE A 1 127 ? 10.354 -7.088 -12.179 1.00 97.31 127 ILE A CA 1
ATOM 1003 C C . ILE A 1 127 ? 8.881 -7.352 -12.464 1.00 97.31 127 ILE A C 1
ATOM 1005 O O . ILE A 1 127 ? 8.220 -8.034 -11.683 1.00 97.31 127 ILE A O 1
ATOM 1009 N N . GLU A 1 128 ? 8.378 -6.790 -13.555 1.00 95.31 128 GLU A N 1
ATOM 1010 C CA . GLU A 1 128 ? 7.030 -7.003 -14.072 1.00 95.31 128 GLU A CA 1
ATOM 1011 C C . GLU A 1 128 ? 6.955 -8.420 -14.659 1.00 95.31 128 GLU A C 1
ATOM 1013 O O . GLU A 1 128 ? 7.183 -8.648 -15.849 1.00 95.31 128 GLU A O 1
ATOM 1018 N N . ASN A 1 129 ? 6.740 -9.394 -13.776 1.00 93.75 129 ASN A N 1
ATOM 1019 C CA . ASN A 1 129 ? 6.460 -10.781 -14.122 1.00 93.75 129 ASN A CA 1
ATOM 1020 C C . ASN A 1 129 ? 4.948 -11.009 -14.263 1.00 93.75 129 ASN A C 1
ATOM 1022 O O . ASN A 1 129 ? 4.144 -10.195 -13.813 1.00 93.75 129 ASN A O 1
ATOM 1026 N N . VAL A 1 130 ? 4.567 -12.131 -14.870 1.00 83.12 130 VAL A N 1
ATOM 1027 C CA . VAL A 1 130 ? 3.161 -12.553 -14.947 1.00 83.12 130 VAL A CA 1
ATOM 1028 C C . VAL A 1 130 ? 2.716 -13.073 -13.573 1.00 83.12 130 VAL A C 1
ATOM 1030 O O . VAL A 1 130 ? 3.531 -13.671 -12.855 1.00 83.12 130 VAL A O 1
ATOM 1033 N N . ALA A 1 131 ? 1.472 -12.752 -13.205 1.00 74.12 131 ALA A N 1
ATOM 1034 C CA . ALA A 1 131 ? 0.808 -13.199 -11.980 1.00 74.12 131 ALA A CA 1
ATOM 1035 C C . ALA A 1 131 ? 0.454 -14.686 -12.039 1.00 74.12 131 ALA A C 1
ATOM 1037 O O . ALA A 1 131 ? 0.065 -15.140 -13.138 1.00 74.12 131 ALA A O 1
#

Foldseek 3Di:
DDDDDVLLPDQWDWDDDPNDIDIDHHPLSVLLVCLVVVVVQVFNVSSLVVLLVCLLVVVDPLLVSLVNLLSDPDLLSLLLSLVSNVVSVDDCVSNVSSLVSNLPHAADENGDDPDQDADADNSSSYGDDDD

Radius of gyration: 15.28 Å; chains: 1; bounding box: 42×34×39 Å

Organism: NCBI:txid412755

Secondary structure (DSSP, 8-state):
-PPPPGGG---EEEEEETTEEEEEE-HHHHHHHHHHS-GGGTHHHHHHHHHHHHHHTT-S-HHHHHHHHHH-S-HHHHHHHHHHHHHTT--HHHHHHHHHHHTTS--EESS--S---SEEETTTTEEE---

pLDDT: mean 93.14, std 6.25, range [61.5, 98.06]